Protein AF-A0A5D0HSP5-F1 (afdb_monomer)

Structure (mmCIF, N/CA/C/O backbone):
data_AF-A0A5D0HSP5-F1
#
_entry.id   AF-A0A5D0HSP5-F1
#
loop_
_atom_site.group_PDB
_atom_site.id
_atom_site.type_symbol
_atom_site.label_atom_id
_atom_site.label_alt_id
_atom_site.label_comp_id
_atom_site.label_asym_id
_atom_site.label_entity_id
_atom_site.label_seq_id
_atom_site.pdbx_PDB_ins_code
_atom_site.Cartn_x
_atom_site.Cartn_y
_atom_site.Cartn_z
_atom_site.occupancy
_atom_site.B_iso_or_equiv
_atom_site.auth_seq_id
_atom_site.auth_comp_id
_atom_site.auth_asym_id
_atom_site.auth_atom_id
_atom_site.pdbx_PDB_model_num
ATOM 1 N N . MET A 1 1 ? -13.179 37.024 35.933 1.00 48.38 1 MET A N 1
ATOM 2 C CA . MET A 1 1 ? -13.794 36.004 35.048 1.00 48.38 1 MET A CA 1
ATOM 3 C C . MET A 1 1 ? -13.254 36.133 33.617 1.00 48.38 1 MET A C 1
ATOM 5 O O . MET A 1 1 ? -13.833 36.877 32.848 1.00 48.38 1 MET A O 1
ATOM 9 N N . LYS A 1 2 ? -12.130 35.487 33.251 1.00 50.78 2 LYS A N 1
ATOM 10 C CA . LYS A 1 2 ? -11.601 35.449 31.857 1.00 50.78 2 LYS A CA 1
ATOM 11 C C . LYS A 1 2 ? -10.708 34.212 31.598 1.00 50.78 2 LYS A C 1
ATOM 13 O O . LYS A 1 2 ? -9.598 34.344 31.101 1.00 50.78 2 LYS A O 1
ATOM 18 N N . ARG A 1 3 ? -11.133 33.006 31.999 1.00 48.31 3 ARG A N 1
ATOM 19 C CA . ARG A 1 3 ? -10.373 31.758 31.726 1.00 48.31 3 ARG A CA 1
ATOM 20 C C . ARG A 1 3 ? -11.083 30.775 30.783 1.00 48.31 3 ARG A C 1
ATOM 22 O O . ARG A 1 3 ? -10.425 29.898 30.241 1.00 48.31 3 ARG A O 1
ATOM 29 N N . SER A 1 4 ? -12.374 30.963 30.499 1.00 47.97 4 SER A N 1
ATOM 30 C CA . SER A 1 4 ? -13.138 30.019 29.664 1.00 47.97 4 SER A CA 1
ATOM 31 C C . SER A 1 4 ? -12.953 30.190 28.151 1.00 47.97 4 SER A C 1
ATOM 33 O O . SER A 1 4 ? -13.203 29.250 27.408 1.00 47.97 4 SER A O 1
ATOM 35 N N . SER A 1 5 ? -12.473 31.341 27.667 1.00 47.75 5 SER A N 1
ATOM 36 C CA . SER A 1 5 ? -12.374 31.596 26.217 1.00 47.75 5 SER A CA 1
ATOM 37 C C . SER A 1 5 ? -11.121 31.014 25.548 1.00 47.75 5 SER A C 1
ATOM 39 O O . SER A 1 5 ? -11.110 30.848 24.334 1.00 47.75 5 SER A O 1
ATOM 41 N N . ILE A 1 6 ? -10.075 30.671 26.310 1.00 47.62 6 ILE A N 1
ATOM 42 C CA . ILE A 1 6 ? -8.810 30.156 25.746 1.00 47.62 6 ILE A CA 1
ATOM 43 C C . ILE A 1 6 ? -8.906 28.652 25.427 1.00 47.62 6 ILE A C 1
ATOM 45 O O . ILE A 1 6 ? -8.313 28.189 24.458 1.00 47.62 6 ILE A O 1
ATOM 49 N N . ILE A 1 7 ? -9.706 27.891 26.180 1.00 47.19 7 ILE A N 1
ATOM 50 C CA . ILE A 1 7 ? -9.821 26.430 26.010 1.00 47.19 7 ILE A CA 1
ATOM 51 C C . ILE A 1 7 ? -10.628 26.064 24.749 1.00 47.19 7 ILE A C 1
ATOM 53 O O . ILE A 1 7 ? -10.304 25.095 24.065 1.00 47.19 7 ILE A O 1
ATOM 57 N N . ILE A 1 8 ? -11.625 26.875 24.380 1.00 48.03 8 ILE A N 1
ATOM 58 C CA . ILE A 1 8 ? -12.464 26.630 23.193 1.00 48.03 8 ILE A CA 1
ATOM 59 C C . ILE A 1 8 ? -11.673 26.861 21.891 1.00 48.03 8 ILE A C 1
ATOM 61 O O . ILE A 1 8 ? -11.876 26.150 20.907 1.00 48.03 8 ILE A O 1
ATOM 65 N N . LEU A 1 9 ? -10.711 27.791 21.889 1.00 43.44 9 LEU A N 1
ATOM 66 C CA . LEU A 1 9 ? -9.923 28.122 20.697 1.00 43.44 9 LEU A CA 1
ATOM 67 C C . LEU A 1 9 ? -8.931 27.008 20.303 1.00 43.44 9 LEU A C 1
ATOM 69 O O . LEU A 1 9 ? -8.669 26.802 19.119 1.00 43.44 9 LEU A O 1
ATOM 73 N N . ILE A 1 10 ? -8.416 26.251 21.279 1.00 48.59 10 ILE A N 1
ATOM 74 C CA . ILE A 1 10 ? -7.449 25.165 21.037 1.00 48.59 10 ILE A CA 1
ATOM 75 C C . ILE A 1 10 ? -8.129 23.950 20.379 1.00 48.59 10 ILE A C 1
ATOM 77 O O . ILE A 1 10 ? -7.536 23.321 19.503 1.00 48.59 10 ILE A O 1
ATOM 81 N N . CYS A 1 11 ? -9.389 23.655 20.726 1.00 45.53 11 CYS A N 1
ATOM 82 C CA . CYS A 1 11 ? -10.135 22.533 20.139 1.00 45.53 11 CYS A CA 1
ATOM 83 C C . CYS A 1 11 ? -10.537 22.768 18.670 1.00 45.53 11 CYS A C 1
ATOM 85 O O . CYS A 1 11 ? -10.613 21.823 17.886 1.00 45.53 11 CYS A O 1
ATOM 87 N N . ALA A 1 12 ? -10.770 24.019 18.265 1.00 45.81 12 ALA A N 1
ATOM 88 C CA . ALA A 1 12 ? -11.115 24.335 16.878 1.00 45.81 12 ALA A CA 1
ATOM 89 C C . ALA A 1 12 ? -9.902 24.219 15.932 1.00 45.81 12 ALA A C 1
ATOM 91 O O . ALA A 1 12 ? -10.032 23.762 14.793 1.00 45.81 12 ALA A O 1
ATOM 92 N N . PHE A 1 13 ? -8.708 24.578 16.415 1.00 48.97 13 PHE A N 1
ATOM 93 C CA . PHE A 1 13 ? -7.482 24.569 15.612 1.00 48.97 13 PHE A CA 1
ATOM 94 C C . PHE A 1 13 ? -6.976 23.149 15.323 1.00 48.97 13 PHE A C 1
ATOM 96 O O . PHE A 1 13 ? -6.534 22.847 14.211 1.00 48.97 13 PHE A O 1
ATOM 103 N N . SER A 1 14 ? -7.098 22.240 16.297 1.00 51.94 14 SER A N 1
ATOM 104 C CA . SER A 1 14 ? -6.780 20.823 16.101 1.00 51.94 14 SER A CA 1
ATOM 105 C C . SER A 1 14 ? -7.716 20.171 15.078 1.00 51.94 14 SER A C 1
ATOM 107 O O . SER A 1 14 ? -7.248 19.438 14.206 1.00 51.94 14 SER A O 1
ATOM 109 N N . SER A 1 15 ? -9.010 20.504 15.103 1.00 49.38 15 SER A N 1
ATOM 110 C CA . SER A 1 15 ? -9.994 19.971 14.153 1.00 49.38 15 SER A CA 1
ATOM 111 C C . SER A 1 15 ? -9.744 20.443 12.707 1.00 49.38 15 SER A C 1
ATOM 113 O O . SER A 1 15 ? -9.757 19.632 11.777 1.00 49.38 15 SER A O 1
ATOM 115 N N . GLN A 1 16 ? -9.392 21.720 12.494 1.00 50.56 16 GLN A N 1
ATOM 116 C CA . GLN A 1 16 ? -9.023 22.237 11.164 1.00 50.56 16 GLN A CA 1
ATOM 117 C C . GLN A 1 16 ? -7.729 21.622 10.613 1.00 50.56 16 GLN A C 1
ATOM 119 O O . GLN A 1 16 ? -7.657 21.304 9.425 1.00 50.56 16 GLN A O 1
ATOM 124 N N . MET A 1 17 ? -6.717 21.396 11.455 1.00 52.16 17 MET A N 1
ATOM 125 C CA . MET A 1 17 ? -5.491 20.712 11.033 1.00 52.16 17 MET A CA 1
ATOM 126 C C . MET A 1 17 ? -5.732 19.247 10.646 1.00 52.16 17 MET A C 1
ATOM 128 O O . MET A 1 17 ? -5.139 18.769 9.677 1.00 52.16 17 MET A O 1
ATOM 132 N N . ILE A 1 18 ? -6.627 18.545 11.349 1.00 51.19 18 ILE A N 1
ATOM 133 C CA . ILE A 1 18 ? -7.039 17.176 11.000 1.00 51.19 18 ILE A CA 1
ATOM 134 C C . ILE A 1 18 ? -7.761 17.162 9.641 1.00 51.19 18 ILE A C 1
ATOM 136 O O . ILE A 1 18 ? -7.443 16.330 8.787 1.00 51.19 18 ILE A O 1
ATOM 140 N N . GLN A 1 19 ? -8.650 18.128 9.387 1.00 51.53 19 GLN A N 1
ATOM 141 C CA . GLN A 1 19 ? -9.333 18.273 8.094 1.00 51.53 19 GLN A CA 1
ATOM 142 C C . GLN A 1 19 ? -8.389 18.673 6.946 1.00 51.53 19 GLN A C 1
ATOM 144 O O . GLN A 1 19 ? -8.550 18.207 5.817 1.00 51.53 19 GLN A O 1
ATOM 149 N N . ALA A 1 20 ? -7.380 19.509 7.205 1.00 52.09 20 ALA A N 1
ATOM 150 C CA . ALA A 1 20 ? -6.384 19.895 6.204 1.00 52.09 20 ALA A CA 1
ATOM 151 C C . ALA A 1 20 ? -5.446 18.731 5.842 1.00 52.09 20 ALA A C 1
ATOM 153 O O . ALA A 1 20 ? -5.101 18.552 4.673 1.00 52.09 20 ALA A O 1
ATOM 154 N N . GLN A 1 21 ? -5.081 17.897 6.822 1.00 50.91 21 GLN A N 1
ATOM 155 C CA . GLN A 1 21 ? -4.327 16.666 6.586 1.00 50.91 21 GLN A CA 1
ATOM 156 C C . GLN A 1 21 ? -5.146 15.679 5.742 1.00 50.91 21 GLN A C 1
ATOM 158 O O . GLN A 1 21 ? -4.617 15.171 4.759 1.00 50.91 21 GLN A O 1
ATOM 163 N N . GLN A 1 22 ? -6.441 15.492 6.041 1.00 52.00 22 GLN A N 1
ATOM 164 C CA . GLN A 1 22 ? -7.364 14.609 5.300 1.00 52.00 22 GLN A CA 1
ATOM 165 C C . GLN A 1 22 ? -7.471 14.888 3.790 1.00 52.00 22 GLN A C 1
ATOM 167 O O . GLN A 1 22 ? -7.859 13.996 3.038 1.00 52.00 22 GLN A O 1
ATOM 172 N N . LYS A 1 23 ? -7.126 16.094 3.318 1.00 54.91 23 LYS A N 1
ATOM 173 C CA . LYS A 1 23 ? -7.185 16.456 1.889 1.00 54.91 23 LYS A CA 1
ATOM 174 C C . LYS A 1 23 ? -5.951 16.039 1.079 1.00 54.91 23 LYS A C 1
ATOM 176 O O . LYS A 1 23 ? -5.936 16.239 -0.136 1.00 54.91 23 LYS A O 1
ATOM 181 N N . ARG A 1 24 ? -4.910 15.463 1.696 1.00 65.44 24 ARG A N 1
ATOM 182 C CA . ARG A 1 24 ? -3.757 14.942 0.943 1.00 65.44 24 ARG A CA 1
ATOM 183 C C . ARG A 1 24 ? -4.151 13.690 0.158 1.00 65.44 24 ARG A C 1
ATOM 185 O O . ARG A 1 24 ? -4.763 12.771 0.691 1.00 65.44 24 ARG A O 1
ATOM 192 N N . LYS A 1 25 ? -3.770 13.643 -1.123 1.00 71.31 25 LYS A N 1
ATOM 193 C CA . LYS A 1 25 ? -4.046 12.507 -2.011 1.00 71.31 25 LYS A CA 1
ATOM 194 C C . LYS A 1 25 ? -3.272 11.278 -1.523 1.00 71.31 25 LYS A C 1
ATOM 196 O O . LYS A 1 25 ? -2.054 11.226 -1.647 1.00 71.31 25 LYS A O 1
ATOM 201 N N . ILE A 1 26 ? -3.985 10.305 -0.965 1.00 77.88 26 ILE A N 1
ATOM 202 C CA . ILE A 1 26 ? -3.422 9.026 -0.518 1.00 77.88 26 ILE A CA 1
ATOM 203 C C . ILE A 1 26 ? -3.382 8.019 -1.670 1.00 77.88 26 ILE A C 1
ATOM 205 O O . ILE A 1 26 ? -4.159 8.109 -2.625 1.00 77.88 26 ILE A O 1
ATOM 209 N N . ILE A 1 27 ? -2.485 7.037 -1.590 1.00 77.44 27 ILE A N 1
ATOM 210 C CA . ILE A 1 27 ? -2.451 5.946 -2.572 1.00 77.44 27 ILE A CA 1
ATOM 211 C C . ILE A 1 27 ? -3.736 5.102 -2.523 1.00 77.44 27 ILE A C 1
ATOM 213 O O . ILE A 1 27 ? -4.310 4.869 -1.459 1.00 77.44 27 ILE A O 1
ATOM 217 N N . PHE A 1 28 ? -4.141 4.563 -3.676 1.00 75.06 28 PHE A N 1
ATOM 218 C CA . PHE A 1 28 ? -5.384 3.797 -3.837 1.00 75.06 28 PHE A CA 1
ATOM 219 C C . PHE A 1 28 ? -5.540 2.635 -2.837 1.00 75.06 28 PHE A C 1
ATOM 221 O O . PHE A 1 28 ? -6.636 2.383 -2.333 1.00 75.06 28 PHE A O 1
ATOM 228 N N . SER A 1 29 ? -4.443 1.942 -2.501 1.00 74.50 29 SER A N 1
ATOM 229 C CA . SER A 1 29 ? -4.466 0.854 -1.516 1.00 74.50 29 SER A CA 1
ATOM 230 C C . SER A 1 29 ? -4.865 1.336 -0.120 1.00 74.50 29 SER A C 1
ATOM 232 O O . SER A 1 29 ? -5.625 0.650 0.559 1.00 74.50 29 SER A O 1
ATOM 234 N N . ALA A 1 30 ? -4.416 2.523 0.293 1.00 83.38 30 ALA A N 1
ATOM 235 C CA . ALA A 1 30 ? -4.791 3.104 1.578 1.00 83.38 30 ALA A CA 1
ATOM 236 C C . ALA A 1 30 ? -6.252 3.580 1.585 1.00 83.38 30 ALA A C 1
ATOM 238 O O . ALA A 1 30 ? -6.937 3.406 2.588 1.00 83.38 30 ALA A O 1
ATOM 239 N N . THR A 1 31 ? -6.775 4.063 0.451 1.00 87.00 31 THR A N 1
ATOM 240 C CA . THR A 1 31 ? -8.199 4.416 0.306 1.00 87.00 31 THR A CA 1
ATOM 241 C C . THR A 1 31 ? -9.121 3.220 0.547 1.00 87.00 31 THR A C 1
ATOM 243 O O . THR A 1 31 ? -10.188 3.359 1.146 1.00 87.00 31 THR A O 1
ATOM 246 N N . PHE A 1 32 ? -8.740 2.022 0.091 1.00 86.31 32 PHE A N 1
ATOM 247 C CA . PHE A 1 32 ? -9.541 0.819 0.339 1.00 86.31 32 PHE A CA 1
ATOM 248 C C . PHE A 1 32 ? -9.536 0.424 1.820 1.00 86.31 32 PHE A C 1
ATOM 250 O O . PHE A 1 32 ? -10.575 0.041 2.359 1.00 86.31 32 PHE A O 1
ATOM 257 N N . VAL A 1 33 ? -8.385 0.554 2.487 1.00 90.38 33 VAL A N 1
ATOM 258 C CA . VAL A 1 33 ? -8.267 0.318 3.931 1.00 90.38 33 VAL A CA 1
ATOM 259 C C . VAL A 1 33 ? -9.113 1.328 4.707 1.00 90.38 33 VAL A C 1
ATOM 261 O O . VAL A 1 33 ? -9.932 0.913 5.520 1.00 90.38 33 VAL A O 1
ATOM 264 N N . GLU A 1 34 ? -9.019 2.619 4.386 1.00 91.50 34 GLU A N 1
ATOM 265 C CA . GLU A 1 34 ? -9.830 3.683 4.994 1.00 91.50 34 GLU A CA 1
ATOM 266 C C . GLU A 1 34 ? -11.332 3.374 4.907 1.00 91.50 34 GLU A C 1
ATOM 268 O O . GLU A 1 34 ? -12.041 3.397 5.913 1.00 91.50 34 GLU A O 1
ATOM 273 N N . LYS A 1 35 ? -11.820 3.013 3.711 1.00 89.81 35 LYS A N 1
ATOM 274 C CA . LYS A 1 35 ? -13.231 2.658 3.484 1.00 89.81 35 LYS A CA 1
ATOM 275 C C . LYS A 1 35 ? -13.697 1.487 4.345 1.00 89.81 35 LYS A C 1
ATOM 277 O O . LYS A 1 35 ? -14.870 1.427 4.690 1.00 89.81 35 LYS A O 1
ATOM 282 N N . ASN A 1 36 ? -12.820 0.538 4.651 1.00 91.31 36 ASN A N 1
ATOM 283 C CA . ASN A 1 36 ? -13.159 -0.595 5.506 1.00 91.31 36 ASN A CA 1
ATOM 284 C C . ASN A 1 36 ? -13.107 -0.214 6.988 1.00 91.31 36 ASN A C 1
ATOM 286 O O . ASN A 1 36 ? -13.971 -0.636 7.746 1.00 91.31 36 ASN A O 1
ATOM 290 N N . LEU A 1 37 ? -12.145 0.619 7.392 1.00 92.81 37 LEU A N 1
ATOM 291 C CA . LEU A 1 37 ? -12.011 1.096 8.770 1.00 92.81 37 LEU A CA 1
ATOM 292 C C . LEU A 1 37 ? -13.148 2.042 9.191 1.00 92.81 37 LEU A C 1
ATOM 294 O O . LEU A 1 37 ? -13.525 2.043 10.360 1.00 92.81 37 LEU A O 1
ATOM 298 N N . LYS A 1 38 ? -13.763 2.781 8.256 1.00 91.44 38 LYS A N 1
ATOM 299 C CA . LYS A 1 38 ? -14.966 3.599 8.532 1.00 91.44 38 LYS A CA 1
ATOM 300 C C . LYS A 1 38 ? -16.117 2.792 9.134 1.00 91.44 38 LYS A C 1
ATOM 302 O O . LYS A 1 38 ? -16.832 3.305 9.983 1.00 91.44 38 LYS A O 1
ATOM 307 N N . GLU A 1 39 ? -16.257 1.527 8.750 1.00 91.69 39 GLU A N 1
ATOM 308 C CA . GLU A 1 39 ? -17.295 0.638 9.283 1.00 91.69 39 GLU A CA 1
ATOM 309 C C . GLU A 1 39 ? -16.892 -0.011 10.616 1.00 91.69 39 GLU A C 1
ATOM 311 O O . GLU A 1 39 ? -17.746 -0.526 11.330 1.00 91.69 39 GLU A O 1
ATOM 316 N N . VAL A 1 40 ? -15.607 0.025 10.986 1.00 91.75 40 VAL A N 1
ATOM 317 C CA . VAL A 1 40 ? -15.090 -0.597 12.214 1.00 91.75 40 VAL A CA 1
ATOM 318 C C . VAL A 1 40 ? -15.386 0.261 13.446 1.00 91.75 40 VAL A C 1
ATOM 320 O O . VAL A 1 40 ? -15.723 -0.298 14.485 1.00 91.75 40 VAL A O 1
ATOM 323 N N . GLY A 1 41 ? -15.385 1.590 13.312 1.00 88.38 41 GLY A N 1
ATOM 324 C CA . GLY A 1 41 ? -15.601 2.520 14.429 1.00 88.38 41 GLY A CA 1
ATOM 325 C C . GLY A 1 41 ? -14.304 2.813 15.185 1.00 88.38 41 GLY A C 1
ATOM 326 O O . GLY A 1 41 ? -14.146 2.426 16.339 1.00 88.38 41 GLY A O 1
ATOM 327 N N . LEU A 1 42 ? -13.346 3.445 14.504 1.00 92.38 42 LEU A N 1
ATOM 328 C CA . LEU A 1 42 ? -12.075 3.872 15.098 1.00 92.38 42 LEU A CA 1
ATOM 329 C C . LEU A 1 42 ? -12.266 5.143 15.933 1.00 92.38 42 LEU A C 1
ATOM 331 O O . LEU A 1 42 ? -13.040 6.022 15.548 1.00 92.38 42 LEU A O 1
ATOM 335 N N . SER A 1 43 ? -11.506 5.263 17.023 1.00 93.50 43 SER A N 1
ATOM 336 C CA . SER A 1 43 ? -11.408 6.508 17.792 1.00 93.50 43 SER A CA 1
ATOM 337 C C . SER A 1 43 ? -10.663 7.600 17.014 1.00 93.50 43 SER A C 1
ATOM 339 O O . SER A 1 43 ? -9.971 7.327 16.028 1.00 93.50 43 SER A O 1
ATOM 341 N N . GLU A 1 44 ? -10.765 8.851 17.466 1.00 92.06 44 GLU A N 1
ATOM 342 C CA . GLU A 1 44 ? -10.049 9.981 16.854 1.00 92.06 44 GLU A CA 1
ATOM 343 C C . GLU A 1 44 ? -8.525 9.773 16.853 1.00 92.06 44 GLU A C 1
ATOM 345 O O . GLU A 1 44 ? -7.866 9.961 15.826 1.00 92.06 44 GLU A O 1
ATOM 350 N N . GLU A 1 45 ? -7.963 9.286 17.962 1.00 92.81 45 GLU A N 1
ATOM 351 C CA . GLU A 1 45 ? -6.533 8.974 18.081 1.00 92.81 45 GLU A CA 1
ATOM 352 C C . GLU A 1 45 ? -6.098 7.844 17.130 1.00 92.81 45 GLU A C 1
ATOM 354 O O . GLU A 1 45 ? -5.013 7.896 16.531 1.00 92.81 45 GLU A O 1
ATOM 359 N N . GLN A 1 46 ? -6.959 6.840 16.924 1.00 93.94 46 GLN A N 1
ATOM 360 C CA . GLN A 1 46 ? -6.718 5.786 15.939 1.00 93.94 46 GLN A CA 1
ATOM 361 C C . GLN A 1 46 ? -6.753 6.350 14.515 1.00 93.94 46 GLN A C 1
ATOM 363 O O . GLN A 1 46 ? -5.851 6.069 13.725 1.00 93.94 46 GLN A O 1
ATOM 368 N N . TRP A 1 47 ? -7.721 7.209 14.184 1.00 94.06 47 TRP A N 1
ATOM 369 C CA . TRP A 1 47 ? -7.768 7.875 12.880 1.00 94.06 47 TRP A CA 1
ATOM 370 C C . TRP A 1 47 ? -6.524 8.715 12.610 1.00 94.06 47 TRP A C 1
ATOM 372 O O . TRP A 1 47 ? -5.928 8.616 11.537 1.00 94.06 47 TRP A O 1
ATOM 382 N N . LYS A 1 48 ? -6.076 9.495 13.594 1.00 92.19 48 LYS A N 1
ATOM 383 C CA . LYS A 1 48 ? -4.847 10.289 13.500 1.00 92.19 48 LYS A CA 1
ATOM 384 C C . LYS A 1 48 ? -3.628 9.413 13.204 1.00 92.19 48 LYS A C 1
ATOM 386 O O . LYS A 1 48 ? -2.823 9.742 12.330 1.00 92.19 48 LYS A O 1
ATOM 391 N N . THR A 1 49 ? -3.522 8.266 13.874 1.00 93.31 49 THR A N 1
ATOM 392 C CA . THR A 1 49 ? -2.442 7.297 13.643 1.00 93.31 49 THR A CA 1
ATOM 393 C C . THR A 1 49 ? -2.540 6.654 12.258 1.00 93.31 49 THR A C 1
ATOM 395 O O . THR A 1 49 ? -1.539 6.583 11.543 1.00 93.31 49 THR A O 1
ATOM 398 N N . PHE A 1 50 ? -3.744 6.264 11.827 1.00 94.00 50 PHE A N 1
ATOM 399 C CA . PHE A 1 50 ? -4.004 5.738 10.486 1.00 94.00 50 PHE A CA 1
ATOM 400 C C . PHE A 1 50 ? -3.546 6.709 9.386 1.00 94.00 50 PHE A C 1
ATOM 402 O O . PHE A 1 50 ? -2.835 6.306 8.460 1.00 94.00 50 PHE A O 1
ATOM 409 N N . TYR A 1 51 ? -3.904 7.993 9.491 1.00 92.00 51 TYR A N 1
ATOM 410 C CA . TYR A 1 51 ? -3.508 8.998 8.503 1.00 92.00 51 TYR A CA 1
ATOM 411 C C . TYR A 1 51 ? -1.997 9.233 8.504 1.00 92.00 51 TYR A C 1
ATOM 413 O O . TYR A 1 51 ? -1.394 9.286 7.434 1.00 92.00 51 TYR A O 1
ATOM 421 N N . LYS A 1 52 ? -1.357 9.275 9.680 1.00 92.19 52 LYS A N 1
ATOM 422 C CA . LYS A 1 52 ? 0.106 9.381 9.787 1.00 92.19 52 LYS A CA 1
ATOM 423 C C . LYS A 1 52 ? 0.815 8.234 9.059 1.00 92.19 52 LYS A C 1
ATOM 425 O O . LYS A 1 52 ? 1.723 8.484 8.268 1.00 92.19 52 LYS A O 1
ATOM 430 N N . LEU A 1 53 ? 0.384 6.991 9.292 1.00 93.25 53 LEU A N 1
ATOM 431 C CA . LEU A 1 53 ? 0.927 5.809 8.611 1.00 93.25 53 LEU A CA 1
ATOM 432 C C . LEU A 1 53 ? 0.683 5.869 7.098 1.00 93.25 53 LEU A C 1
ATOM 434 O O . LEU A 1 53 ? 1.567 5.549 6.305 1.00 93.25 53 LEU A O 1
ATOM 438 N N . THR A 1 54 ? -0.500 6.331 6.696 1.00 92.62 54 THR A N 1
ATOM 439 C CA . THR A 1 54 ? -0.894 6.436 5.288 1.00 92.62 54 THR A CA 1
ATOM 440 C C . THR A 1 54 ? -0.065 7.468 4.523 1.00 92.62 54 THR A C 1
ATOM 442 O O . THR A 1 54 ? 0.384 7.185 3.407 1.00 92.62 54 THR A O 1
ATOM 445 N N . TYR A 1 55 ? 0.158 8.654 5.097 1.00 91.19 55 TYR A N 1
ATOM 446 C CA . TYR A 1 55 ? 0.982 9.683 4.460 1.00 91.19 55 TYR A CA 1
ATOM 447 C C . TYR A 1 55 ? 2.433 9.249 4.378 1.00 91.19 55 TYR A C 1
ATOM 449 O O . TYR A 1 55 ? 3.017 9.356 3.307 1.00 91.19 55 TYR A O 1
ATOM 457 N N . LYS A 1 56 ? 2.971 8.648 5.447 1.00 91.50 56 LYS A N 1
ATOM 458 C CA . LYS A 1 56 ? 4.324 8.093 5.419 1.00 91.50 56 LYS A CA 1
ATOM 459 C C . LYS A 1 56 ? 4.497 7.076 4.288 1.00 91.50 56 LYS A C 1
ATOM 461 O O . LYS A 1 56 ? 5.409 7.219 3.484 1.00 91.50 56 LYS A O 1
ATOM 466 N N . LEU A 1 57 ? 3.595 6.097 4.178 1.00 93.38 57 LEU A N 1
ATOM 467 C CA . LEU A 1 57 ? 3.642 5.106 3.099 1.00 93.38 57 LEU A CA 1
ATOM 468 C C . LEU A 1 57 ? 3.555 5.760 1.712 1.00 93.38 57 LEU A C 1
ATOM 470 O O . LEU A 1 57 ? 4.252 5.354 0.785 1.00 93.38 57 LEU A O 1
ATOM 474 N N . THR A 1 58 ? 2.676 6.753 1.561 1.00 91.75 58 THR A N 1
ATOM 475 C CA . THR A 1 58 ? 2.495 7.471 0.293 1.00 91.75 58 THR A CA 1
ATOM 476 C C . THR A 1 58 ? 3.771 8.211 -0.101 1.00 91.75 58 THR A C 1
ATOM 478 O O . THR A 1 58 ? 4.231 8.056 -1.233 1.00 91.75 58 THR A O 1
ATOM 481 N N . ASP A 1 59 ? 4.365 8.952 0.831 1.00 91.88 59 ASP A N 1
ATOM 482 C CA . ASP A 1 59 ? 5.591 9.716 0.611 1.00 91.88 59 ASP A CA 1
ATOM 483 C C . ASP A 1 59 ? 6.772 8.786 0.301 1.00 91.88 59 ASP A C 1
ATOM 485 O O . ASP A 1 59 ? 7.493 9.023 -0.671 1.00 91.88 59 ASP A O 1
ATOM 489 N N . ASP A 1 60 ? 6.917 7.685 1.048 1.00 92.38 60 ASP A N 1
ATOM 490 C CA . ASP A 1 60 ? 7.967 6.686 0.832 1.00 92.38 60 ASP A CA 1
ATOM 491 C C . ASP A 1 60 ? 7.853 6.068 -0.580 1.00 92.38 60 ASP A C 1
ATOM 493 O O . ASP A 1 60 ? 8.839 6.010 -1.318 1.00 92.38 60 ASP A O 1
ATOM 497 N N . ILE A 1 61 ? 6.644 5.686 -1.021 1.00 92.69 61 ILE A N 1
ATOM 498 C CA . ILE A 1 61 ? 6.411 5.131 -2.370 1.00 92.69 61 ILE A CA 1
ATOM 499 C C . ILE A 1 61 ? 6.680 6.165 -3.466 1.00 92.69 61 ILE A C 1
ATOM 501 O O . ILE A 1 61 ? 7.296 5.835 -4.482 1.00 92.69 61 ILE A O 1
ATOM 505 N N . VAL A 1 62 ? 6.203 7.402 -3.303 1.00 91.31 62 VAL A N 1
ATOM 506 C CA . VAL A 1 62 ? 6.422 8.466 -4.295 1.00 91.31 62 VAL A CA 1
ATOM 507 C C . VAL A 1 62 ? 7.911 8.764 -4.428 1.00 91.31 62 VAL A C 1
ATOM 509 O O . VAL A 1 62 ? 8.411 8.874 -5.549 1.00 91.31 62 VAL A O 1
ATOM 512 N N . LYS A 1 63 ? 8.624 8.859 -3.302 1.00 92.88 63 LYS A N 1
ATOM 513 C CA . LYS A 1 63 ? 10.069 9.075 -3.274 1.00 92.88 63 LYS A CA 1
ATOM 514 C C . LYS A 1 63 ? 10.806 7.937 -3.975 1.00 92.88 63 LYS A C 1
ATOM 516 O O . LYS A 1 63 ? 11.565 8.209 -4.901 1.00 92.88 63 LYS A O 1
ATOM 521 N N . LEU A 1 64 ? 10.510 6.685 -3.625 1.00 93.50 64 LEU A N 1
ATOM 522 C CA . LEU A 1 64 ? 11.148 5.528 -4.251 1.00 93.50 64 LEU A CA 1
ATOM 523 C C . LEU A 1 64 ? 10.936 5.509 -5.762 1.00 93.50 64 LEU A C 1
ATOM 525 O O . LEU A 1 64 ? 11.886 5.297 -6.508 1.00 93.50 64 LEU A O 1
ATOM 529 N N . ARG A 1 65 ? 9.706 5.736 -6.234 1.00 92.50 65 ARG A N 1
ATOM 530 C CA . ARG A 1 65 ? 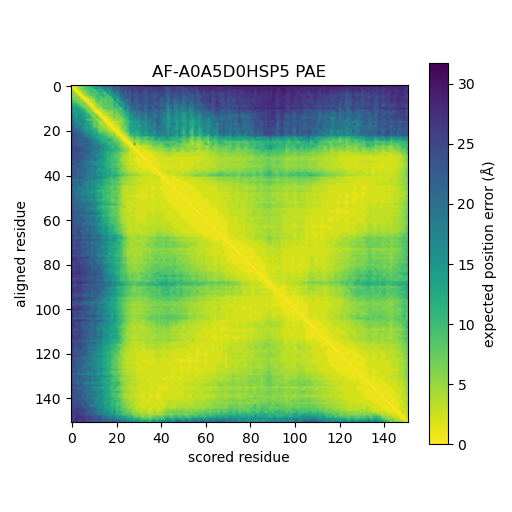9.403 5.732 -7.673 1.00 92.50 65 ARG A CA 1
ATOM 531 C C . ARG A 1 65 ? 10.199 6.792 -8.423 1.00 92.50 65 ARG A C 1
ATOM 533 O O . ARG A 1 65 ? 10.758 6.488 -9.468 1.00 92.50 65 ARG A O 1
ATOM 540 N N . LYS A 1 66 ? 10.320 7.998 -7.859 1.00 92.94 66 LYS A N 1
ATOM 541 C CA . LYS A 1 66 ? 11.179 9.050 -8.423 1.00 92.94 66 LYS A CA 1
ATOM 542 C C . LYS A 1 66 ? 12.645 8.620 -8.453 1.00 92.94 66 LYS A C 1
ATOM 544 O O . LYS A 1 66 ? 13.284 8.719 -9.492 1.00 92.94 66 LYS A O 1
ATOM 549 N N . GLU A 1 67 ? 13.164 8.103 -7.341 1.00 95.00 67 GLU A N 1
ATOM 550 C CA . GLU A 1 67 ? 14.558 7.653 -7.239 1.00 95.00 67 GLU A CA 1
ATOM 551 C C . GLU A 1 67 ? 14.879 6.529 -8.221 1.00 95.00 67 GLU A C 1
ATOM 553 O O . GLU A 1 67 ? 15.969 6.497 -8.788 1.00 95.00 67 GLU A O 1
ATOM 558 N N . THR A 1 68 ? 13.930 5.618 -8.430 1.00 94.94 68 THR A N 1
ATOM 559 C CA . THR A 1 68 ? 14.060 4.440 -9.297 1.00 94.94 68 THR A CA 1
ATOM 560 C C . THR A 1 68 ? 13.696 4.701 -10.756 1.00 94.94 68 THR A C 1
ATOM 562 O O . THR A 1 68 ? 13.864 3.800 -11.566 1.00 94.94 68 THR A O 1
ATOM 565 N N . GLY A 1 69 ? 13.276 5.921 -11.111 1.00 93.69 69 GLY A N 1
ATOM 566 C CA . GLY A 1 69 ? 12.930 6.289 -12.488 1.00 93.69 69 GLY A CA 1
ATOM 567 C C . GLY A 1 69 ? 11.573 5.760 -12.963 1.00 93.69 69 GLY A C 1
ATOM 568 O O . GLY A 1 69 ? 11.280 5.806 -14.151 1.00 93.69 69 GLY A O 1
ATOM 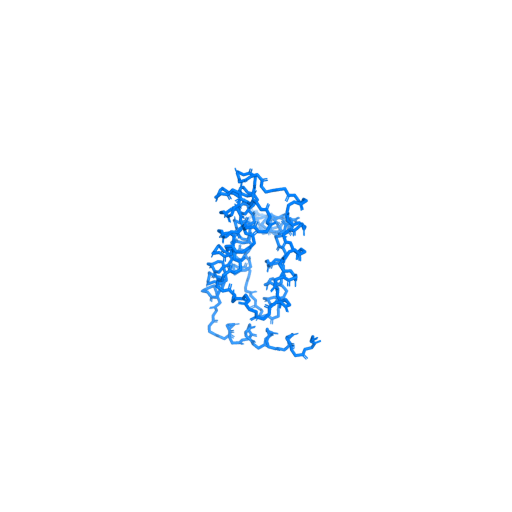569 N N . ILE A 1 70 ? 10.723 5.276 -12.054 1.00 93.69 70 ILE A N 1
ATOM 570 C CA . ILE A 1 70 ? 9.401 4.753 -12.396 1.00 93.69 70 ILE A CA 1
ATOM 571 C C . ILE A 1 70 ? 8.466 5.899 -12.791 1.00 93.69 70 ILE A C 1
ATOM 573 O O . ILE A 1 70 ? 8.028 6.687 -11.947 1.00 93.69 70 ILE A O 1
ATOM 577 N N . THR A 1 71 ? 8.116 5.948 -14.076 1.00 92.06 71 THR A N 1
ATOM 578 C CA . THR A 1 71 ? 7.154 6.908 -14.629 1.00 92.06 71 THR A CA 1
ATOM 579 C C . THR A 1 71 ? 5.721 6.365 -14.604 1.00 92.06 71 THR A C 1
ATOM 581 O O . THR A 1 71 ? 5.478 5.195 -14.290 1.00 92.06 71 THR A O 1
ATOM 584 N N . LYS A 1 72 ? 4.741 7.216 -14.931 1.00 89.88 72 LYS A N 1
ATOM 585 C CA . LYS A 1 72 ? 3.332 6.804 -15.033 1.00 89.88 72 LYS A CA 1
ATOM 586 C C . LYS A 1 72 ? 3.127 5.818 -16.184 1.00 89.88 72 LYS A C 1
ATOM 588 O O . LYS A 1 72 ? 2.447 4.815 -16.008 1.00 89.88 72 LYS A O 1
ATOM 593 N N . GLU A 1 73 ? 3.777 6.069 -17.311 1.00 93.19 73 GLU A N 1
ATOM 594 C CA . GLU A 1 73 ? 3.723 5.247 -18.520 1.00 93.19 73 GLU A CA 1
ATOM 595 C C . GLU A 1 73 ? 4.298 3.852 -18.242 1.00 93.19 73 GLU A C 1
ATOM 597 O O . GLU A 1 73 ? 3.725 2.843 -18.650 1.00 93.19 73 GLU A O 1
ATOM 602 N N . LEU A 1 74 ? 5.397 3.771 -17.482 1.00 93.44 74 LEU A N 1
ATOM 603 C CA . LEU A 1 74 ? 5.970 2.488 -17.081 1.00 93.44 74 LEU A CA 1
ATOM 604 C C . LEU A 1 74 ? 5.050 1.724 -16.114 1.00 93.44 74 LEU A C 1
ATOM 606 O O . LEU A 1 74 ? 4.956 0.501 -16.193 1.00 93.44 74 LEU A O 1
ATOM 610 N N . ILE A 1 75 ? 4.335 2.424 -15.225 1.00 91.69 75 ILE A N 1
ATOM 611 C CA . ILE A 1 75 ? 3.323 1.810 -14.350 1.00 91.69 75 ILE A CA 1
ATOM 612 C C . ILE A 1 75 ? 2.169 1.220 -15.170 1.00 91.69 75 ILE A C 1
ATOM 614 O O . ILE A 1 75 ? 1.742 0.107 -14.869 1.00 91.69 75 ILE A O 1
ATOM 618 N N . GLU A 1 76 ? 1.685 1.936 -16.185 1.00 93.12 76 GLU A N 1
ATOM 619 C CA . GLU A 1 76 ? 0.593 1.487 -17.060 1.00 93.12 76 GLU A CA 1
ATOM 620 C C . GLU A 1 76 ? 1.003 0.249 -17.868 1.00 93.12 76 GLU A C 1
ATOM 622 O O . GLU A 1 76 ? 0.330 -0.779 -17.784 1.00 93.12 76 GLU A O 1
ATOM 627 N N . LYS A 1 77 ? 2.176 0.284 -18.518 1.00 93.44 77 LYS A N 1
ATOM 628 C CA . LYS A 1 77 ? 2.753 -0.886 -19.209 1.00 93.44 77 LYS A CA 1
ATOM 629 C C . LYS A 1 77 ? 2.914 -2.081 -18.276 1.00 93.44 77 LYS A C 1
ATOM 631 O O . LYS A 1 77 ? 2.636 -3.221 -18.644 1.00 93.44 77 LYS A O 1
ATOM 636 N N . ARG A 1 78 ? 3.338 -1.829 -17.035 1.00 93.62 78 ARG A N 1
ATOM 637 C CA . ARG A 1 78 ? 3.454 -2.871 -16.016 1.00 93.62 78 ARG A CA 1
ATOM 638 C C . ARG A 1 78 ? 2.109 -3.496 -15.679 1.00 93.62 78 ARG A C 1
ATOM 640 O O . ARG A 1 78 ? 2.044 -4.710 -15.506 1.00 93.62 78 ARG A O 1
ATOM 647 N N . ASP A 1 79 ? 1.048 -2.703 -15.568 1.00 91.88 79 ASP A N 1
ATOM 648 C CA . ASP A 1 79 ? -0.294 -3.212 -15.279 1.00 91.88 79 ASP A CA 1
ATOM 649 C C . ASP A 1 79 ? -0.863 -4.045 -16.441 1.00 91.88 79 ASP A C 1
ATOM 651 O O . ASP A 1 79 ? -1.563 -5.026 -16.189 1.00 91.88 79 ASP A O 1
ATOM 655 N N . GLU A 1 80 ? -0.547 -3.703 -17.691 1.00 93.69 80 GLU A N 1
ATOM 656 C CA . GLU A 1 80 ? -0.892 -4.504 -18.875 1.00 93.69 80 GLU A CA 1
ATOM 657 C C . GLU A 1 80 ? -0.153 -5.844 -18.881 1.00 93.69 80 GLU A C 1
ATOM 659 O O . GLU A 1 80 ? -0.791 -6.898 -18.863 1.00 93.69 80 GLU A O 1
ATOM 664 N N . VAL A 1 81 ? 1.180 -5.811 -18.772 1.00 93.81 81 VAL A N 1
ATOM 665 C CA . VAL A 1 81 ? 2.011 -7.023 -18.715 1.00 93.81 81 VAL A CA 1
ATOM 666 C C . VAL A 1 81 ? 1.575 -7.932 -17.570 1.00 93.81 81 VAL A C 1
ATOM 668 O O . VAL A 1 81 ? 1.440 -9.139 -17.749 1.00 93.81 81 VAL A O 1
ATOM 671 N N . TYR A 1 82 ? 1.277 -7.363 -16.403 1.00 91.31 82 TYR A N 1
ATOM 672 C CA . TYR A 1 82 ? 0.817 -8.133 -15.254 1.00 91.31 82 TYR A CA 1
ATOM 673 C C . TYR A 1 82 ? -0.548 -8.804 -15.477 1.00 91.31 82 TYR A C 1
ATOM 675 O O . TYR A 1 82 ? -0.776 -9.909 -14.983 1.00 91.31 82 TYR A O 1
ATOM 683 N N . LYS A 1 83 ? -1.473 -8.162 -16.206 1.00 91.88 83 LYS A N 1
ATOM 684 C CA . LYS A 1 83 ? -2.764 -8.776 -16.563 1.00 91.88 83 LYS A CA 1
ATOM 685 C C . LYS A 1 83 ? -2.581 -9.954 -17.507 1.00 91.88 83 LYS A C 1
ATOM 687 O O . LYS A 1 83 ? -3.284 -10.945 -17.342 1.00 91.88 83 LYS A O 1
ATOM 692 N N . ASP A 1 84 ? -1.664 -9.852 -18.460 1.00 91.88 84 ASP A N 1
ATOM 693 C CA . ASP A 1 84 ? -1.407 -10.937 -19.404 1.00 91.88 84 ASP A CA 1
ATOM 694 C C . ASP A 1 84 ? -0.657 -12.093 -18.750 1.00 91.88 84 ASP A C 1
ATOM 696 O O . ASP A 1 84 ? -1.053 -13.240 -18.922 1.00 91.88 84 ASP A O 1
ATOM 700 N N . MET A 1 85 ? 0.326 -11.805 -17.895 1.00 92.56 85 MET A N 1
ATOM 701 C CA . MET A 1 85 ? 1.007 -12.829 -17.093 1.00 92.56 85 MET A CA 1
ATOM 702 C C . MET A 1 85 ? 0.045 -13.630 -16.213 1.00 92.56 85 MET A C 1
ATOM 704 O O . MET A 1 85 ? 0.225 -14.823 -16.043 1.00 92.56 85 MET A O 1
ATOM 708 N N . LYS A 1 86 ? -1.007 -13.004 -15.674 1.00 90.12 86 LYS A N 1
ATOM 709 C CA . LYS A 1 86 ? -2.017 -13.704 -14.861 1.00 90.12 86 LYS A CA 1
ATOM 710 C C . LYS A 1 86 ? -2.892 -14.689 -15.631 1.00 90.12 86 LYS A C 1
ATOM 712 O O . LYS A 1 86 ? -3.583 -15.481 -14.994 1.00 90.12 86 LYS A O 1
ATOM 717 N N . LYS A 1 87 ? -2.954 -14.575 -16.957 1.00 92.06 87 LYS A N 1
ATOM 718 C CA . LYS A 1 87 ? -3.705 -15.503 -17.815 1.00 92.06 87 LYS A CA 1
ATOM 719 C C . LYS A 1 87 ? -2.865 -16.717 -18.200 1.00 92.06 87 LYS A C 1
ATOM 721 O O . LYS A 1 87 ? -3.420 -17.681 -18.710 1.00 92.06 87 LYS A O 1
ATOM 726 N N . ASP A 1 88 ? -1.558 -16.639 -17.984 1.00 91.12 88 ASP A N 1
ATOM 727 C CA . ASP A 1 88 ? -0.596 -17.677 -18.304 1.00 91.12 88 ASP A CA 1
ATOM 728 C C . ASP A 1 88 ? -0.499 -18.656 -17.119 1.00 91.12 88 ASP A C 1
ATOM 730 O O . ASP A 1 88 ? -0.027 -18.265 -16.047 1.00 91.12 88 ASP A O 1
ATOM 734 N N . PRO A 1 89 ? -1.002 -19.897 -17.254 1.00 90.19 89 PRO A N 1
ATOM 735 C CA . PRO A 1 89 ? -1.006 -20.862 -16.158 1.00 90.19 89 PRO A CA 1
ATOM 736 C C . PRO A 1 89 ? 0.399 -21.372 -15.808 1.00 90.19 89 PRO A C 1
ATOM 738 O O . PRO A 1 89 ? 0.575 -21.915 -14.716 1.00 90.19 89 PRO A O 1
ATOM 741 N N . ASP A 1 90 ? 1.381 -21.190 -16.696 1.00 93.38 90 ASP A N 1
ATOM 742 C CA . ASP A 1 90 ? 2.742 -21.690 -16.505 1.00 93.38 90 ASP A CA 1
ATOM 743 C C . ASP A 1 90 ? 3.581 -20.758 -15.622 1.00 93.38 90 ASP A C 1
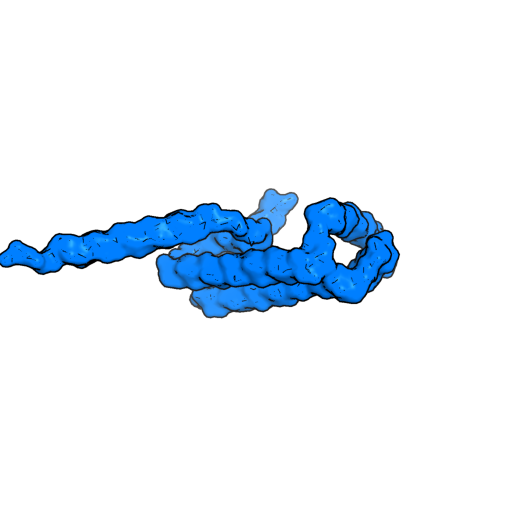ATOM 745 O O . ASP A 1 90 ? 4.581 -21.185 -15.044 1.00 93.38 90 ASP A O 1
ATOM 749 N N . ILE A 1 91 ? 3.162 -19.497 -15.465 1.00 91.94 91 ILE A N 1
ATOM 750 C CA . ILE A 1 91 ? 3.879 -18.522 -14.644 1.00 91.94 91 ILE A CA 1
ATOM 751 C C . ILE A 1 91 ? 3.332 -18.545 -13.223 1.00 91.94 91 ILE A C 1
ATOM 753 O O . ILE A 1 91 ? 2.192 -18.154 -12.952 1.00 91.94 91 ILE A O 1
ATOM 757 N N . LYS A 1 92 ? 4.184 -18.923 -12.271 1.00 92.25 92 LYS A N 1
ATOM 758 C CA . LYS A 1 92 ? 3.791 -18.946 -10.862 1.00 92.25 92 LYS A CA 1
ATOM 759 C C . LYS A 1 92 ? 3.815 -17.540 -10.249 1.00 92.25 92 LYS A C 1
ATOM 761 O O . LYS A 1 92 ? 4.640 -16.706 -10.632 1.00 92.25 92 LYS A O 1
ATOM 766 N N . PRO A 1 93 ? 2.960 -17.248 -9.249 1.00 87.75 93 PRO A N 1
ATOM 767 C CA . PRO A 1 93 ? 2.931 -15.941 -8.590 1.00 87.75 93 PRO A CA 1
ATOM 768 C C . PRO A 1 93 ? 4.278 -15.467 -8.034 1.00 87.75 93 PRO A C 1
ATOM 770 O O . PRO A 1 93 ? 4.553 -14.266 -8.018 1.00 87.75 93 PRO A O 1
ATOM 773 N N . GLU A 1 94 ? 5.113 -16.399 -7.585 1.00 89.00 94 GLU A N 1
ATOM 774 C CA . GLU A 1 94 ? 6.452 -16.143 -7.058 1.00 89.00 94 GLU A CA 1
ATOM 775 C C . GLU A 1 94 ? 7.415 -15.641 -8.148 1.00 89.00 94 GLU A C 1
ATOM 777 O O . GLU A 1 94 ? 8.341 -14.883 -7.858 1.00 89.00 94 GLU A O 1
ATOM 782 N N . GLU A 1 95 ? 7.165 -15.999 -9.407 1.00 91.38 95 GLU A N 1
ATOM 783 C CA . GLU A 1 95 ? 8.000 -15.673 -10.568 1.00 91.38 95 GLU A CA 1
ATOM 784 C C . GLU A 1 95 ? 7.571 -14.366 -11.244 1.00 91.38 95 GLU A C 1
ATOM 786 O O . GLU A 1 95 ? 8.310 -13.805 -12.057 1.00 91.38 95 GLU A O 1
ATOM 791 N N . TYR A 1 96 ? 6.409 -13.818 -10.869 1.00 90.69 96 TYR A N 1
ATOM 792 C CA . TYR A 1 96 ? 5.830 -12.645 -11.522 1.00 90.69 96 TYR A CA 1
ATOM 793 C C . TYR A 1 96 ? 6.761 -11.436 -11.574 1.00 90.69 96 TYR A C 1
ATOM 795 O O . TYR A 1 96 ? 6.746 -10.704 -12.557 1.00 90.69 96 TYR A O 1
ATOM 803 N N . MET A 1 97 ? 7.573 -11.185 -10.546 1.00 90.44 97 MET A N 1
ATOM 804 C CA . MET A 1 97 ? 8.464 -10.022 -10.575 1.00 90.44 97 MET A CA 1
ATOM 805 C C . MET A 1 97 ? 9.647 -10.225 -11.528 1.00 90.44 97 MET A C 1
ATOM 807 O O . MET A 1 97 ? 10.024 -9.302 -12.249 1.00 90.44 97 MET A O 1
ATOM 811 N N . ALA A 1 98 ? 10.208 -11.436 -11.564 1.00 91.62 98 ALA A N 1
ATOM 812 C CA . ALA A 1 98 ? 11.312 -11.769 -12.458 1.00 91.62 98 ALA A CA 1
ATOM 813 C C . ALA A 1 98 ? 10.856 -11.736 -13.923 1.00 91.62 98 ALA A C 1
ATOM 815 O O . ALA A 1 98 ? 11.485 -11.089 -14.760 1.00 91.62 98 ALA A O 1
ATOM 816 N N . GLU A 1 99 ? 9.711 -12.353 -14.211 1.00 94.12 99 GLU A N 1
ATOM 817 C CA . GLU A 1 99 ? 9.151 -12.409 -15.559 1.00 94.12 99 GLU A CA 1
ATOM 818 C C . GLU A 1 99 ? 8.683 -11.031 -16.050 1.00 94.12 99 GLU A C 1
ATOM 820 O O . GLU A 1 99 ? 8.906 -10.667 -17.203 1.00 94.12 99 GLU A O 1
ATOM 825 N N . MET A 1 100 ? 8.132 -10.198 -15.164 1.00 93.50 100 MET A N 1
ATOM 826 C CA . MET A 1 100 ? 7.836 -8.797 -15.467 1.00 93.50 100 MET A CA 1
ATOM 827 C C . MET A 1 100 ? 9.103 -8.011 -15.814 1.00 93.50 100 MET A C 1
ATOM 829 O O . MET A 1 100 ? 9.103 -7.255 -16.785 1.00 93.50 100 MET A O 1
ATOM 833 N N . GLY A 1 101 ? 10.188 -8.220 -15.061 1.00 93.81 101 GLY A N 1
ATOM 834 C CA . GLY A 1 101 ? 11.497 -7.644 -15.365 1.00 93.81 101 GLY A CA 1
ATOM 835 C C . GLY A 1 101 ? 11.994 -8.027 -16.753 1.00 93.81 101 GLY A C 1
ATOM 836 O O . GLY A 1 101 ? 12.429 -7.158 -17.505 1.00 93.81 101 GLY 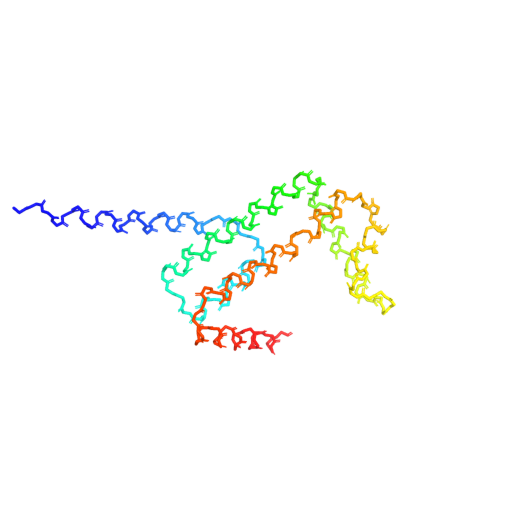A O 1
ATOM 837 N N . ARG A 1 102 ? 11.851 -9.305 -17.119 1.00 93.94 102 ARG A N 1
ATOM 838 C CA . ARG A 1 102 ? 12.219 -9.823 -18.441 1.00 93.94 102 ARG A CA 1
ATOM 839 C C . ARG A 1 102 ? 11.369 -9.213 -19.559 1.00 93.94 102 ARG A C 1
ATOM 841 O O . ARG A 1 102 ? 11.925 -8.741 -20.545 1.00 93.94 102 ARG A O 1
ATOM 848 N N . ARG A 1 103 ? 10.039 -9.190 -19.408 1.00 94.19 103 ARG A N 1
ATOM 849 C CA . ARG A 1 103 ? 9.099 -8.695 -20.435 1.00 94.19 103 ARG A CA 1
ATOM 850 C C . ARG A 1 103 ? 9.216 -7.195 -20.691 1.00 94.19 103 ARG A C 1
ATOM 852 O O . ARG A 1 103 ? 9.027 -6.755 -21.819 1.00 94.19 103 ARG A O 1
ATOM 859 N N . LEU A 1 104 ? 9.506 -6.416 -19.652 1.00 93.62 104 LEU A N 1
ATOM 860 C CA . LEU A 1 104 ? 9.602 -4.957 -19.737 1.00 93.62 104 LEU A CA 1
ATOM 861 C C . LEU A 1 104 ? 11.043 -4.448 -19.877 1.00 93.62 104 LEU A C 1
ATOM 863 O O . LEU A 1 104 ? 11.235 -3.240 -19.980 1.00 93.62 104 LEU A O 1
ATOM 867 N N . GLY A 1 105 ? 12.043 -5.336 -19.860 1.00 94.19 105 GLY A N 1
ATOM 868 C CA . GLY A 1 105 ? 13.455 -4.949 -19.908 1.00 94.19 105 GLY A CA 1
ATOM 869 C C . GLY A 1 105 ? 13.880 -4.081 -18.720 1.00 94.19 105 GLY A C 1
ATOM 870 O O . GLY A 1 105 ? 14.690 -3.173 -18.884 1.00 94.19 105 GLY A O 1
ATOM 871 N N . LEU A 1 106 ? 13.307 -4.321 -17.535 1.00 94.44 106 LEU A N 1
ATOM 872 C CA . LEU A 1 106 ? 13.543 -3.475 -16.366 1.00 94.44 106 LEU A CA 1
ATOM 873 C C . LEU A 1 106 ? 14.963 -3.644 -15.834 1.00 94.44 106 LEU A C 1
ATOM 875 O O . LEU A 1 106 ? 15.465 -4.755 -15.645 1.00 94.44 106 LEU A O 1
ATOM 879 N N . THR A 1 107 ? 15.575 -2.527 -15.466 1.00 94.06 107 THR A N 1
ATOM 880 C CA . THR A 1 107 ? 16.816 -2.535 -14.697 1.00 94.06 107 THR A CA 1
ATOM 881 C C . THR A 1 107 ? 16.574 -3.052 -13.274 1.00 94.06 107 THR A C 1
ATOM 883 O O . THR A 1 107 ? 15.467 -2.982 -12.732 1.00 94.06 107 THR A O 1
ATOM 886 N N . LYS A 1 108 ? 17.641 -3.494 -12.590 1.00 91.94 108 LYS A N 1
ATOM 887 C CA . LYS A 1 108 ? 17.576 -3.851 -11.155 1.00 91.94 108 LYS A CA 1
ATOM 888 C C . LYS A 1 108 ? 17.006 -2.710 -10.298 1.00 91.94 108 LYS A C 1
ATOM 890 O O . LYS A 1 108 ? 16.325 -2.955 -9.305 1.00 91.94 108 LYS A O 1
ATOM 895 N N . LYS A 1 109 ? 17.283 -1.462 -10.689 1.00 94.00 109 LYS A N 1
ATOM 896 C CA . LYS A 1 109 ? 16.820 -0.257 -9.998 1.00 94.00 109 LYS A CA 1
ATOM 897 C C . LYS A 1 109 ? 15.309 -0.065 -10.150 1.00 94.00 109 LYS A C 1
ATOM 899 O O . LYS A 1 109 ? 14.635 0.200 -9.160 1.00 94.00 109 LYS A O 1
ATOM 904 N N . GLU A 1 110 ? 14.773 -0.243 -11.352 1.00 93.81 110 GLU A N 1
ATOM 905 C CA . GLU A 1 110 ? 13.332 -0.139 -11.619 1.00 93.81 110 GLU A CA 1
ATOM 906 C C . GLU A 1 110 ? 12.556 -1.313 -11.018 1.00 93.81 110 GLU A C 1
ATOM 908 O O . GLU A 1 110 ? 11.498 -1.109 -10.426 1.00 93.81 110 GLU A O 1
ATOM 913 N N . LEU A 1 111 ? 13.114 -2.529 -11.074 1.00 92.88 111 LEU A N 1
ATOM 914 C CA . LEU A 1 111 ? 12.548 -3.696 -10.391 1.00 92.88 111 LEU A CA 1
ATOM 915 C C . LEU A 1 111 ? 12.350 -3.432 -8.898 1.00 92.88 111 LEU A C 1
ATOM 917 O O . LEU A 1 111 ? 11.265 -3.679 -8.369 1.00 92.88 111 LEU A O 1
ATOM 921 N N . ARG A 1 112 ? 13.352 -2.837 -8.240 1.00 93.06 112 ARG A N 1
ATOM 922 C CA . ARG A 1 112 ? 13.241 -2.395 -6.844 1.00 93.06 112 ARG A CA 1
ATOM 923 C C . ARG A 1 112 ? 12.095 -1.395 -6.640 1.00 93.06 112 ARG A C 1
ATOM 925 O O . ARG A 1 112 ? 11.350 -1.486 -5.665 1.00 93.06 112 ARG A O 1
ATOM 932 N N . GLY A 1 113 ? 11.921 -0.467 -7.583 1.00 92.88 113 GLY A N 1
ATOM 933 C CA . GLY A 1 113 ? 10.822 0.504 -7.600 1.00 92.88 113 GLY A CA 1
ATOM 934 C C . GLY A 1 113 ? 9.424 -0.126 -7.624 1.00 92.88 113 GLY A C 1
ATOM 935 O O . GLY A 1 113 ? 8.464 0.497 -7.161 1.00 92.88 113 GLY A O 1
ATOM 936 N N . PHE A 1 114 ? 9.305 -1.366 -8.109 1.00 91.56 114 PHE A N 1
ATOM 937 C CA . PHE A 1 114 ? 8.068 -2.145 -8.091 1.00 91.56 114 PHE A CA 1
ATOM 938 C C . PHE A 1 114 ? 7.966 -3.133 -6.921 1.00 91.56 114 PHE A C 1
ATOM 940 O O . PHE A 1 114 ? 6.860 -3.331 -6.415 1.00 91.56 114 PHE A O 1
ATOM 947 N N . SER A 1 115 ? 9.073 -3.723 -6.458 1.00 90.88 115 SER A N 1
ATOM 948 C CA . SER A 1 115 ? 9.065 -4.731 -5.388 1.00 90.88 115 SER A CA 1
ATOM 949 C C . SER A 1 115 ? 8.893 -4.140 -3.987 1.00 90.88 115 SER A C 1
ATOM 951 O O . SER A 1 115 ? 8.061 -4.615 -3.210 1.00 90.88 115 SER A O 1
ATOM 953 N N . ASP A 1 116 ? 9.646 -3.091 -3.651 1.00 91.88 116 ASP A N 1
ATOM 954 C CA . ASP A 1 116 ? 9.694 -2.547 -2.287 1.00 91.88 116 ASP A CA 1
ATOM 955 C C . ASP A 1 116 ? 8.340 -1.972 -1.824 1.00 91.88 116 ASP A C 1
ATOM 957 O O . ASP A 1 116 ? 7.954 -2.219 -0.675 1.00 91.88 116 ASP A O 1
ATOM 961 N N . PRO A 1 117 ? 7.539 -1.297 -2.681 1.00 91.94 117 PRO A N 1
ATOM 962 C CA . PRO A 1 117 ? 6.207 -0.844 -2.294 1.00 91.94 117 PRO A CA 1
ATOM 963 C C . PRO A 1 117 ? 5.286 -1.964 -1.805 1.00 91.94 117 PRO A C 1
ATOM 965 O O . PRO A 1 117 ? 4.437 -1.710 -0.952 1.00 9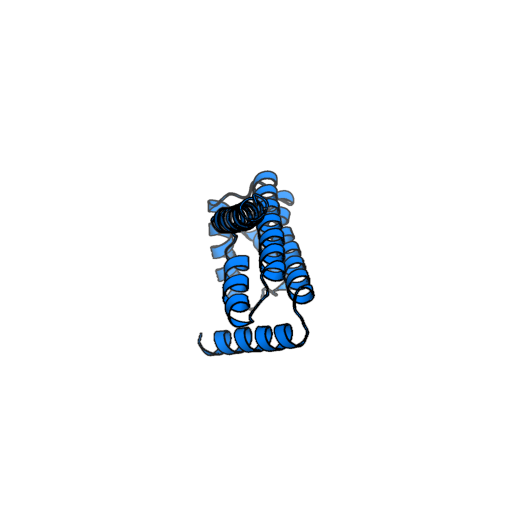1.94 117 PRO A O 1
ATOM 968 N N . GLU A 1 118 ? 5.418 -3.193 -2.311 1.00 89.69 118 GLU A N 1
ATOM 969 C CA . GLU A 1 118 ? 4.605 -4.321 -1.839 1.00 89.69 118 GLU A CA 1
ATOM 970 C C . GLU A 1 118 ? 4.996 -4.748 -0.420 1.00 89.69 118 GLU A C 1
ATOM 972 O O . GLU A 1 118 ? 4.123 -5.032 0.404 1.00 89.69 118 GLU A O 1
ATOM 977 N N . LEU A 1 119 ? 6.289 -4.715 -0.089 1.00 91.56 119 LEU A N 1
ATOM 978 C CA . LEU A 1 119 ? 6.766 -4.957 1.275 1.00 91.56 119 LEU A CA 1
ATOM 979 C C . LEU A 1 119 ? 6.266 -3.870 2.230 1.00 91.56 119 LEU A C 1
ATOM 981 O O . LEU A 1 119 ? 5.743 -4.178 3.303 1.00 91.56 119 LEU A O 1
ATOM 985 N N . TRP A 1 120 ? 6.333 -2.604 1.817 1.00 94.19 120 TRP A N 1
ATOM 986 C CA . TRP A 1 120 ? 5.843 -1.489 2.628 1.00 94.19 120 TRP A CA 1
ATOM 987 C C . TRP A 1 120 ? 4.328 -1.522 2.818 1.00 94.19 120 TRP A C 1
ATOM 989 O O . TRP A 1 120 ? 3.848 -1.261 3.918 1.00 94.19 120 TRP A O 1
ATOM 999 N N . LYS A 1 121 ? 3.553 -1.923 1.802 1.00 92.69 121 LYS A N 1
ATOM 1000 C CA . LYS A 1 121 ? 2.106 -2.159 1.946 1.00 92.69 121 LYS A CA 1
ATOM 1001 C C . LYS A 1 121 ? 1.804 -3.307 2.909 1.00 92.69 121 LYS A C 1
ATOM 1003 O O . LYS A 1 121 ? 0.845 -3.214 3.677 1.00 92.69 121 LYS A O 1
ATOM 1008 N N . LYS A 1 122 ? 2.580 -4.397 2.881 1.00 91.94 122 LYS A N 1
ATOM 1009 C CA . LYS A 1 122 ? 2.435 -5.503 3.846 1.00 91.94 122 LYS A CA 1
ATOM 1010 C C . LYS A 1 122 ? 2.698 -5.017 5.270 1.00 91.94 122 LYS A C 1
ATOM 1012 O O . LYS A 1 122 ? 1.872 -5.273 6.145 1.00 91.94 122 LYS A O 1
ATOM 1017 N N . GLN A 1 123 ? 3.783 -4.271 5.477 1.00 94.06 123 GLN A N 1
ATOM 1018 C CA . GLN A 1 123 ? 4.106 -3.690 6.780 1.00 94.06 123 GLN A CA 1
ATOM 1019 C C . GLN A 1 123 ? 3.024 -2.707 7.240 1.00 94.06 123 GLN A C 1
ATOM 1021 O O . GLN A 1 123 ? 2.510 -2.849 8.342 1.00 94.06 123 GLN A O 1
ATOM 1026 N N . PHE A 1 124 ? 2.571 -1.807 6.366 1.00 95.25 124 PHE A N 1
ATOM 1027 C CA . PHE A 1 124 ? 1.457 -0.904 6.649 1.00 95.25 124 PHE A CA 1
ATOM 1028 C C . PHE A 1 124 ? 0.204 -1.660 7.104 1.00 95.25 124 PHE A C 1
ATOM 1030 O O . PHE A 1 124 ? -0.388 -1.318 8.120 1.00 95.25 124 PHE A O 1
ATOM 1037 N N . ASN A 1 125 ? -0.189 -2.732 6.410 1.00 93.81 125 ASN A N 1
ATOM 1038 C CA . ASN A 1 125 ? -1.337 -3.541 6.826 1.00 93.81 125 ASN A CA 1
ATOM 1039 C C . ASN A 1 125 ? -1.124 -4.217 8.191 1.00 93.81 125 ASN A C 1
ATOM 1041 O O . ASN A 1 125 ? -2.087 -4.393 8.939 1.00 93.81 125 ASN A O 1
ATOM 1045 N N . LYS A 1 126 ? 0.111 -4.607 8.527 1.00 95.12 126 LYS A N 1
ATOM 1046 C CA . LYS A 1 126 ? 0.459 -5.122 9.858 1.00 95.12 126 LYS A CA 1
ATOM 1047 C C . LYS A 1 126 ? 0.310 -4.028 10.917 1.00 95.12 126 LYS A C 1
ATOM 1049 O O . LYS A 1 126 ? -0.343 -4.267 11.927 1.00 95.12 126 LYS A O 1
ATOM 1054 N N . ASP A 1 127 ? 0.818 -2.830 10.650 1.00 95.44 127 ASP A N 1
ATOM 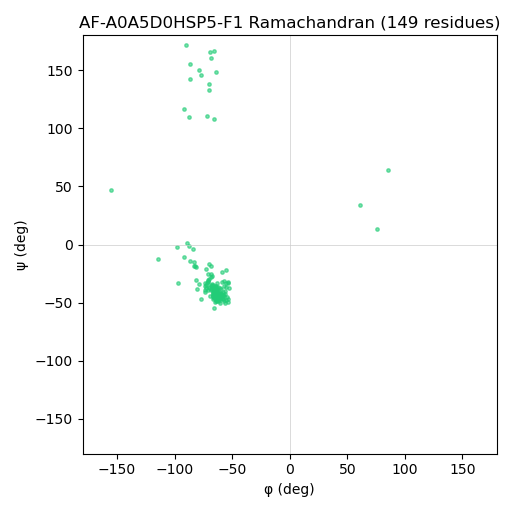1055 C CA . ASP A 1 127 ? 0.727 -1.684 11.560 1.00 95.44 127 ASP A CA 1
ATOM 1056 C C . ASP A 1 127 ? -0.730 -1.256 11.785 1.00 95.44 127 ASP A C 1
ATOM 1058 O O . ASP A 1 127 ? -1.135 -1.019 12.920 1.00 95.44 127 ASP A O 1
ATOM 1062 N N . ILE A 1 128 ? -1.555 -1.259 10.730 1.00 94.56 128 ILE A N 1
ATOM 1063 C CA . ILE A 1 128 ? -3.000 -1.034 10.854 1.00 94.56 128 ILE A CA 1
ATOM 1064 C C . ILE A 1 128 ? -3.654 -2.113 11.714 1.00 94.56 128 ILE A C 1
ATOM 1066 O O . ILE A 1 128 ? -4.445 -1.775 12.582 1.00 94.56 128 ILE A O 1
ATOM 1070 N N . ASN A 1 129 ? -3.334 -3.397 11.535 1.00 94.88 129 ASN A N 1
ATOM 1071 C CA . ASN A 1 129 ? -3.890 -4.430 12.415 1.00 94.88 129 ASN A CA 1
ATOM 1072 C C . ASN A 1 129 ? -3.452 -4.237 13.874 1.00 94.88 129 ASN A C 1
ATOM 1074 O O . ASN A 1 129 ? -4.255 -4.469 14.770 1.00 94.88 129 ASN A O 1
ATOM 1078 N N . ASN A 1 130 ? -2.218 -3.800 14.124 1.00 96.31 130 ASN A N 1
ATOM 1079 C CA . ASN A 1 130 ? -1.722 -3.541 15.478 1.00 96.31 130 ASN A CA 1
ATOM 1080 C C . ASN A 1 130 ? -2.401 -2.337 16.148 1.00 96.31 130 ASN A C 1
ATOM 1082 O O . ASN A 1 130 ? -2.475 -2.292 17.371 1.00 96.31 130 ASN A O 1
ATOM 1086 N N . LEU A 1 131 ? -2.918 -1.392 15.361 1.00 95.06 131 LEU A N 1
ATOM 1087 C CA . LEU A 1 131 ? -3.685 -0.244 15.847 1.00 95.06 131 LEU A CA 1
ATOM 1088 C C . LEU A 1 131 ? -5.081 -0.629 16.371 1.00 95.06 131 LEU A C 1
ATOM 1090 O O . LEU A 1 131 ? -5.662 0.103 17.174 1.00 95.06 131 LEU A O 1
ATOM 1094 N N . LEU A 1 132 ? -5.640 -1.739 15.885 1.00 96.06 132 LEU A N 1
ATOM 1095 C CA . LEU A 1 132 ? -7.001 -2.169 16.195 1.00 96.06 132 LEU A CA 1
ATOM 1096 C C . LEU A 1 132 ? -7.055 -3.006 17.477 1.00 96.06 132 LEU A C 1
ATOM 1098 O O . LEU A 1 132 ? -6.207 -3.873 17.712 1.00 96.06 132 LEU A O 1
ATOM 1102 N N . THR A 1 133 ? -8.120 -2.819 18.257 1.00 97.06 133 THR A N 1
ATOM 1103 C CA . THR A 1 133 ? -8.482 -3.750 19.335 1.00 97.06 133 THR A CA 1
ATOM 1104 C C . THR A 1 133 ? -8.887 -5.110 18.761 1.00 97.06 133 THR A C 1
ATOM 1106 O O . THR A 1 133 ? -9.136 -5.248 17.561 1.00 97.06 133 THR A O 1
ATOM 1109 N N . GLN A 1 134 ? -8.970 -6.140 19.606 1.00 96.81 134 GLN A N 1
ATOM 1110 C CA . GLN A 1 134 ? -9.383 -7.474 19.161 1.00 96.81 134 GLN A CA 1
ATOM 1111 C C . GLN A 1 134 ? -10.786 -7.466 18.526 1.00 96.81 134 GLN A C 1
ATOM 1113 O O . GLN A 1 134 ? -10.959 -7.957 17.412 1.00 96.81 134 GLN A O 1
ATOM 1118 N N . GLU A 1 135 ? -11.747 -6.800 19.165 1.00 96.06 135 GLU A N 1
ATOM 1119 C CA . GLU A 1 135 ? -13.104 -6.620 18.636 1.00 96.06 135 GLU A CA 1
ATOM 1120 C C . GLU A 1 135 ? -13.100 -5.881 17.283 1.00 96.06 135 GLU A C 1
ATOM 1122 O O . GLU A 1 135 ? -13.732 -6.300 16.309 1.00 96.06 135 GLU A O 1
ATOM 1127 N N . GLN A 1 136 ? -12.311 -4.808 17.173 1.00 97.06 136 GLN A N 1
ATOM 1128 C CA . GLN A 1 136 ? -12.173 -4.057 15.927 1.00 97.06 136 GLN A CA 1
ATOM 1129 C C . GLN A 1 136 ? -11.536 -4.897 14.809 1.00 97.06 136 GLN A C 1
ATOM 1131 O O . GLN A 1 136 ? -11.935 -4.768 13.650 1.00 97.06 136 GLN A O 1
ATOM 1136 N N . LYS A 1 137 ? -10.575 -5.779 15.124 1.00 96.50 137 LYS A N 1
ATOM 1137 C CA . LYS A 1 137 ? -9.978 -6.712 14.152 1.00 96.50 137 LYS A CA 1
ATOM 1138 C C . LYS A 1 137 ? -11.020 -7.676 13.601 1.00 96.50 137 LYS A C 1
ATOM 1140 O O . LYS A 1 137 ? -11.074 -7.881 12.388 1.00 96.50 137 LYS A O 1
ATOM 1145 N N . GLU A 1 138 ? -11.855 -8.248 14.459 1.00 95.62 138 GLU A N 1
ATOM 1146 C CA . GLU A 1 138 ? -12.914 -9.176 14.052 1.00 95.62 138 GLU A CA 1
ATOM 1147 C C . GLU A 1 138 ? -13.922 -8.491 13.131 1.00 95.62 138 GLU A C 1
ATOM 1149 O O . GLU A 1 138 ? -14.189 -8.971 12.022 1.00 95.62 138 GLU A O 1
ATOM 1154 N N . LYS A 1 139 ? -14.376 -7.296 13.522 1.00 95.38 139 LYS A N 1
ATOM 1155 C CA . LYS A 1 139 ? -15.259 -6.464 12.702 1.00 95.38 139 LYS A CA 1
ATOM 1156 C C . LYS A 1 139 ? -14.616 -6.090 11.367 1.00 95.38 139 LYS A C 1
ATOM 1158 O O . LYS A 1 139 ? -15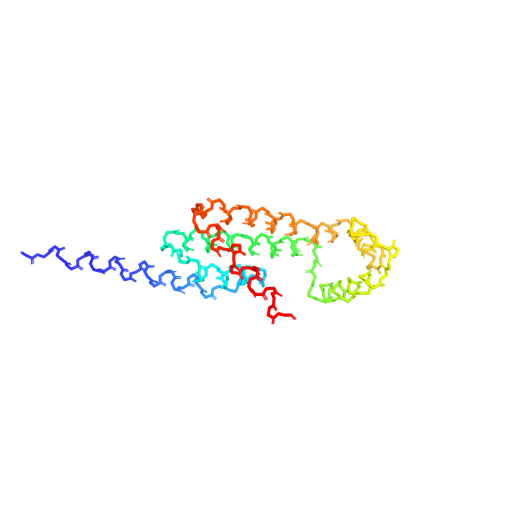.252 -6.192 10.319 1.00 95.38 139 LYS A O 1
ATOM 1163 N N . TYR A 1 140 ? -13.332 -5.740 11.370 1.00 94.81 140 TYR A N 1
ATOM 1164 C CA . TYR A 1 140 ? -12.584 -5.438 10.151 1.00 94.81 140 TYR A CA 1
ATOM 1165 C C . TYR A 1 140 ? -12.530 -6.635 9.189 1.00 94.81 140 TYR A C 1
ATOM 1167 O O . TYR A 1 140 ? -12.746 -6.477 7.983 1.00 94.81 140 TYR A O 1
ATOM 1175 N N . GLN A 1 141 ? -12.302 -7.852 9.695 1.00 94.19 141 GLN A N 1
ATOM 1176 C CA . GLN A 1 141 ? -12.339 -9.057 8.860 1.00 94.19 141 GLN A CA 1
ATOM 1177 C C . GLN A 1 141 ? -13.750 -9.359 8.345 1.00 94.19 141 GLN A C 1
ATOM 1179 O O . GLN A 1 141 ? -13.894 -9.756 7.184 1.00 94.19 141 GLN A O 1
ATOM 1184 N N . ALA A 1 142 ? -14.788 -9.141 9.157 1.00 94.19 142 ALA A N 1
ATOM 1185 C CA . ALA A 1 142 ? -16.178 -9.295 8.736 1.00 94.19 142 ALA A CA 1
ATOM 1186 C C . ALA A 1 142 ? -16.527 -8.341 7.580 1.00 94.19 142 ALA A C 1
ATOM 1188 O O . ALA A 1 142 ? -17.022 -8.793 6.545 1.00 94.19 142 ALA A O 1
ATOM 1189 N N . VAL A 1 143 ? -16.161 -7.057 7.691 1.00 92.88 143 VAL A N 1
ATOM 1190 C CA . VAL A 1 143 ? -16.342 -6.046 6.631 1.00 92.88 143 VAL A CA 1
ATOM 1191 C C . VAL A 1 143 ? -15.632 -6.468 5.341 1.00 92.88 143 VAL A C 1
ATOM 1193 O O . VAL A 1 143 ? -16.226 -6.448 4.259 1.00 92.88 143 VAL A O 1
ATOM 1196 N N . LYS A 1 144 ? -14.375 -6.925 5.434 1.00 91.19 144 LYS A N 1
ATOM 1197 C CA . LYS A 1 144 ? -13.615 -7.406 4.266 1.00 91.19 144 LYS A CA 1
ATOM 1198 C C . LYS A 1 144 ? -14.285 -8.603 3.588 1.00 91.19 144 LYS A C 1
ATOM 1200 O O . LYS A 1 144 ? -14.375 -8.633 2.360 1.00 91.19 144 LYS A O 1
ATOM 1205 N N . LYS A 1 145 ? -14.762 -9.582 4.366 1.00 91.50 145 LYS A N 1
ATOM 1206 C CA . LYS A 1 145 ? -15.470 -10.765 3.844 1.00 91.5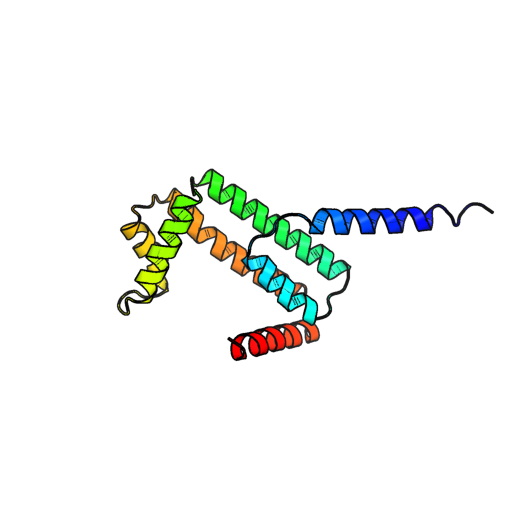0 145 LYS A CA 1
ATOM 1207 C C . LYS A 1 145 ? -16.797 -10.376 3.187 1.00 91.50 145 LYS A C 1
ATOM 1209 O O . LYS A 1 145 ? -17.079 -10.846 2.088 1.00 91.50 145 LYS A O 1
ATOM 1214 N N . ALA A 1 146 ? -17.574 -9.492 3.813 1.00 90.69 146 ALA A N 1
ATOM 1215 C CA . ALA A 1 146 ? -18.852 -9.022 3.284 1.00 90.69 146 ALA A CA 1
ATOM 1216 C C . ALA A 1 146 ? -18.687 -8.301 1.937 1.00 90.69 146 ALA A C 1
ATOM 1218 O O . ALA A 1 146 ? -19.420 -8.580 0.992 1.00 90.69 146 ALA A O 1
ATOM 1219 N N . LYS A 1 147 ? -17.677 -7.431 1.808 1.00 86.56 147 LYS A N 1
ATOM 1220 C CA . LYS A 1 147 ? -17.395 -6.722 0.550 1.00 86.56 147 LYS A CA 1
ATOM 1221 C C . LYS A 1 147 ? -16.850 -7.628 -0.551 1.00 86.56 147 LYS A C 1
ATOM 1223 O O . LYS A 1 147 ? -17.108 -7.357 -1.717 1.00 86.56 147 LYS A O 1
ATOM 1228 N N . LYS A 1 148 ? -16.136 -8.706 -0.204 1.00 83.19 148 LYS A N 1
ATOM 1229 C CA . LYS A 1 148 ? -15.683 -9.707 -1.183 1.00 83.19 148 LYS A CA 1
ATOM 1230 C C . LYS A 1 148 ? -16.851 -10.508 -1.773 1.00 83.19 148 LYS A C 1
ATOM 1232 O O . LYS A 1 148 ? -16.792 -10.832 -2.944 1.00 83.19 148 LYS A O 1
ATOM 1237 N N . LYS A 1 149 ? -17.897 -10.802 -0.990 1.00 77.75 149 LYS A N 1
ATOM 1238 C CA . LYS A 1 149 ? -19.087 -11.545 -1.458 1.00 77.75 149 LYS A CA 1
ATOM 1239 C C . LYS A 1 149 ? -20.012 -10.737 -2.376 1.00 77.75 149 LYS A C 1
ATOM 1241 O O . LYS A 1 149 ? -20.823 -11.324 -3.074 1.00 77.75 149 LYS A O 1
ATOM 1246 N N . LYS A 1 150 ? -19.932 -9.404 -2.333 1.00 70.56 150 LYS A N 1
ATOM 1247 C CA . LYS A 1 150 ? -20.754 -8.493 -3.150 1.00 70.56 150 LYS A CA 1
ATOM 1248 C C . LYS A 1 150 ? -20.131 -8.158 -4.514 1.00 70.56 150 LYS A C 1
ATOM 1250 O O . LYS A 1 150 ? -20.676 -7.318 -5.222 1.00 70.56 150 LYS A O 1
ATOM 1255 N N . LYS A 1 151 ? -18.966 -8.722 -4.826 1.00 52.72 151 LYS A N 1
ATOM 1256 C CA . LYS A 1 151 ? -18.166 -8.430 -6.016 1.00 52.72 151 LYS A CA 1
ATOM 1257 C C . LYS A 1 151 ? -18.052 -9.679 -6.867 1.00 52.72 151 LYS A C 1
ATOM 1259 O O . LYS A 1 151 ? -18.015 -9.504 -8.098 1.00 52.72 151 LYS A O 1
#

Mean predicted aligned error: 8.51 Å

Sequence (151 aa):
MKRSSIIILICAFSSQMIQAQQKRKIIFSATFVEKNLKEVGLSEEQWKTFYKLTYKLTDDIVKLRKETGITKELIEKRDEVYKDMKKDPDIKPEEYMAEMGRRLGLTKKELRGFSDPELWKKQFNKDINNLLTQEQKEKYQAVKKAKKKKK

pLDDT: mean 84.71, std 16.07, range [43.44, 97.06]

Organism: NCBI:txid1912246

Radius of gyration: 20.27 Å; Cα contacts (8 Å, |Δi|>4): 70; chains: 1; bounding box: 38×58×56 Å

Secondary structure (DSSP, 8-state):
--SHHHHHHHHHHHHHHHHHHHTS---HHHHHHHHHHTTT---HHHHHHHHHHHHHHHHHHHHHHHHHT--HHHHHHHHHHHHHHTT-TTS-TTTHHHHHHHHHT--HHHHHHHHHHHHHHHHHHHHHHHHS-HHHHHHHHHHHHHHHHT-

Solvent-accessible surface area (backbone atoms 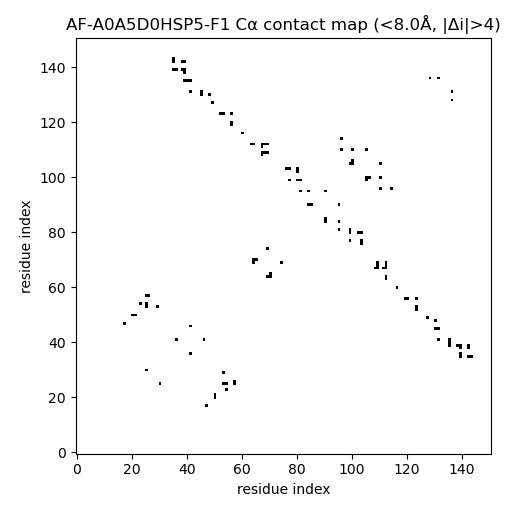only — not comparable to full-atom values): 8725 Å² total; per-residue (Å²): 143,88,71,74,71,64,63,60,57,57,59,55,53,54,53,52,53,52,56,58,58,69,70,58,89,67,48,71,72,53,54,56,50,51,64,48,46,68,76,44,69,70,54,73,70,50,49,55,50,51,50,54,54,42,51,50,53,38,51,54,45,55,52,42,20,60,77,31,66,59,46,70,68,56,51,51,54,48,54,51,52,50,56,55,48,72,72,39,88,87,58,50,81,89,45,48,66,59,53,48,29,64,77,69,68,49,49,76,56,38,46,47,44,62,51,52,52,55,55,51,51,53,50,50,54,50,54,54,56,70,70,41,52,72,70,40,46,54,46,40,52,49,52,54,52,55,59,59,76,76,107

Nearest PDB structures (foldseek):
  3tul-assembly5_C  TM=2.324E-01  e=4.022E+00  Salmonella enterica subsp. enterica serovar Typhimurium

Foldseek 3Di:
DPDPPVVVVVVVVVVVVLVVLVPDDFDPLLVVVVVLLVQLDDDPVLVVVSSVLRVVLRVVLVVLCVVLVPDPVNVVVLVVLLVVLVVDPVQDPVCSLVVSCVVSVGDPSVSCSVPVSVVSSVVSVVVNCVSDDPSSNVSSVVSVVVVVVVD